Protein AF-A0A5E4Q9X4-F1 (afdb_monomer_lite)

Organism: NCBI:txid189913

Foldseek 3Di:
DDDPDDDDPPDPDDPDDDPPDPDDPPDDDDDQDPVNVVLVVVQVVVVVVCVVVVDPQWDWDQDVNDTDIDHDDDPPPCPPPPPPPPD

pLDDT: mean 74.33, std 16.99, range [39.59, 96.19]

Secondary structure (DSSP, 8-state):
-----PPPS--PPPSS----PPP-TT----PPPHHHHHHHHHHHHHHHHHHHTT--SEEEEEETTEEEEEE-------TTTTSTT--

Structure (mmCIF, N/CA/C/O backbone):
data_AF-A0A5E4Q9X4-F1
#
_entry.id   AF-A0A5E4Q9X4-F1
#
loop_
_atom_site.group_PDB
_atom_site.id
_atom_site.type_symbol
_atom_site.label_atom_id
_atom_site.label_alt_id
_atom_site.label_comp_id
_atom_site.label_asym_id
_atom_site.label_entity_id
_atom_site.label_seq_id
_atom_site.pdbx_PDB_ins_code
_atom_site.Cartn_x
_atom_site.Cartn_y
_atom_site.Cartn_z
_atom_site.occupancy
_atom_site.B_iso_or_equiv
_atom_site.auth_seq_id
_atom_site.auth_comp_id
_atom_site.auth_asym_id
_atom_site.auth_atom_id
_atom_site.pdbx_PDB_model_num
ATOM 1 N N . MET A 1 1 ? 32.336 -30.092 25.511 1.00 39.59 1 MET A N 1
ATOM 2 C CA . MET A 1 1 ? 32.976 -28.846 25.037 1.00 39.59 1 MET A CA 1
ATOM 3 C C . MET A 1 1 ? 31.970 -28.087 24.179 1.00 39.59 1 MET A C 1
ATOM 5 O O . MET A 1 1 ? 31.836 -28.390 23.003 1.00 39.59 1 MET A O 1
ATOM 9 N N . SER A 1 2 ? 31.180 -27.196 24.786 1.00 43.31 2 SER A N 1
ATOM 10 C C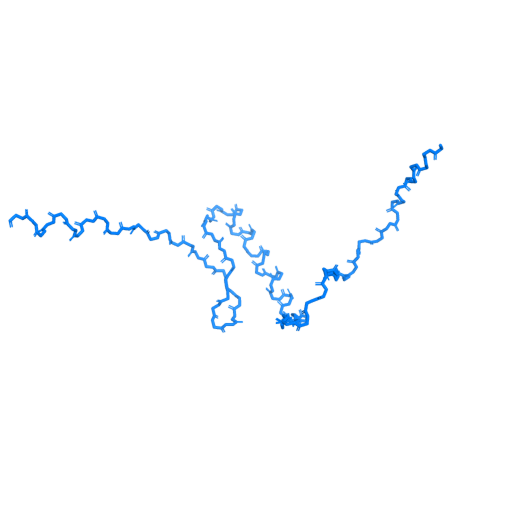A . SER A 1 2 ? 30.175 -26.388 24.076 1.00 43.31 2 SER A CA 1
ATOM 11 C C . SER A 1 2 ? 30.825 -25.084 23.617 1.00 43.31 2 SER A C 1
ATOM 13 O O . SER A 1 2 ? 31.143 -24.232 24.440 1.00 43.31 2 SER A O 1
ATOM 15 N N . THR A 1 3 ? 31.079 -24.941 22.317 1.00 46.03 3 THR A N 1
ATOM 16 C CA . THR A 1 3 ? 31.634 -23.715 21.731 1.00 46.03 3 THR A CA 1
ATOM 17 C C . THR A 1 3 ? 30.511 -22.740 21.384 1.00 46.03 3 THR A C 1
ATOM 19 O O . THR A 1 3 ? 30.007 -22.741 20.261 1.00 46.03 3 THR A O 1
ATOM 22 N N . THR A 1 4 ? 30.113 -21.889 22.328 1.00 54.47 4 THR A N 1
ATOM 23 C CA . THR A 1 4 ? 29.308 -20.693 22.036 1.00 54.47 4 THR A CA 1
ATOM 24 C C . THR A 1 4 ? 30.207 -19.648 21.385 1.00 54.47 4 THR A C 1
ATOM 26 O O . THR A 1 4 ? 30.939 -18.935 22.066 1.00 54.47 4 THR A O 1
ATOM 29 N N . LYS A 1 5 ? 30.198 -19.588 20.050 1.00 61.44 5 LYS A N 1
ATOM 30 C CA . LYS A 1 5 ? 30.878 -18.526 19.302 1.00 61.44 5 LYS A CA 1
ATOM 31 C C . LYS A 1 5 ? 30.058 -17.242 19.418 1.00 61.44 5 LYS A C 1
ATOM 33 O O . LYS A 1 5 ? 28.921 -17.187 18.957 1.00 61.44 5 LYS A O 1
ATOM 38 N N . THR A 1 6 ? 30.645 -16.236 20.053 1.00 55.41 6 THR A N 1
ATOM 39 C CA . THR A 1 6 ? 30.165 -14.856 20.113 1.00 55.41 6 THR A CA 1
ATOM 40 C C . THR A 1 6 ? 29.951 -14.343 18.689 1.00 55.41 6 THR A C 1
ATOM 42 O O . THR A 1 6 ? 30.874 -14.367 17.876 1.00 55.41 6 THR A O 1
ATOM 45 N N . ILE A 1 7 ? 28.723 -13.941 18.366 1.00 59.22 7 ILE A N 1
ATOM 46 C CA . ILE A 1 7 ? 28.377 -13.359 17.066 1.00 59.22 7 ILE A CA 1
ATOM 47 C C . ILE A 1 7 ? 29.126 -12.025 16.962 1.00 59.22 7 ILE A C 1
ATOM 49 O O . ILE A 1 7 ? 28.986 -11.167 17.832 1.00 59.22 7 ILE A O 1
ATOM 53 N N . THR A 1 8 ? 29.976 -11.881 15.949 1.00 60.91 8 THR A N 1
ATOM 54 C CA . THR A 1 8 ? 30.768 -10.670 15.719 1.00 60.91 8 THR A CA 1
ATOM 55 C C . THR A 1 8 ? 29.857 -9.468 15.416 1.00 60.91 8 THR A C 1
ATOM 57 O O . THR A 1 8 ? 28.901 -9.616 14.652 1.00 60.91 8 THR A O 1
ATOM 60 N N . PRO A 1 9 ? 30.140 -8.276 15.980 1.00 65.25 9 PRO A N 1
ATOM 61 C CA . PRO A 1 9 ? 29.326 -7.068 15.794 1.00 65.25 9 PRO A CA 1
ATOM 62 C C . PRO A 1 9 ? 29.461 -6.434 14.396 1.00 65.25 9 PRO A C 1
ATOM 64 O O . PRO A 1 9 ? 28.601 -5.654 14.003 1.00 65.25 9 PRO A O 1
ATOM 67 N N . ASP A 1 10 ? 30.479 -6.817 13.618 1.00 58.66 10 ASP A N 1
ATOM 68 C CA . ASP A 1 10 ? 30.744 -6.317 12.256 1.00 58.66 10 ASP A CA 1
ATOM 69 C C . ASP A 1 10 ? 29.979 -7.075 11.155 1.00 58.66 10 ASP A C 1
ATOM 71 O O . ASP A 1 10 ? 30.481 -7.274 10.048 1.00 58.66 10 ASP A O 1
ATOM 75 N N . CYS A 1 11 ? 28.763 -7.556 11.428 1.00 56.97 11 CYS A N 1
ATOM 76 C CA . CYS A 1 11 ? 27.928 -8.145 10.381 1.00 56.97 11 CYS A CA 1
ATOM 77 C C . CYS A 1 11 ? 27.087 -7.034 9.727 1.00 56.97 11 CYS A C 1
ATOM 79 O O . CYS A 1 11 ? 26.105 -6.594 10.336 1.00 56.97 11 CYS A O 1
ATOM 81 N N . PRO A 1 12 ? 27.430 -6.547 8.515 1.00 69.94 12 PRO A N 1
ATOM 82 C CA . PRO A 1 12 ? 26.583 -5.584 7.828 1.00 69.94 12 PRO A CA 1
ATOM 83 C C . PRO A 1 12 ? 25.203 -6.207 7.615 1.00 69.94 12 PRO A C 1
ATOM 85 O O . PRO A 1 12 ? 25.081 -7.360 7.194 1.00 69.94 12 PRO A O 1
ATOM 88 N N . SER A 1 13 ? 24.153 -5.437 7.912 1.00 58.59 13 SER A N 1
ATOM 89 C CA . SER A 1 13 ? 22.782 -5.880 7.664 1.00 58.59 13 SER A CA 1
ATOM 90 C C . SER A 1 13 ? 22.648 -6.292 6.192 1.00 58.59 13 SER A C 1
ATOM 92 O O . SER A 1 13 ? 23.089 -5.549 5.312 1.00 58.59 13 SER A O 1
ATOM 94 N N . PRO A 1 14 ? 22.085 -7.476 5.895 1.00 61.25 14 PRO A N 1
ATOM 95 C CA . PRO A 1 14 ? 22.086 -8.014 4.544 1.00 61.25 14 PRO A CA 1
ATOM 96 C C . PRO A 1 14 ? 21.368 -7.066 3.581 1.00 61.25 14 PRO A C 1
ATOM 98 O O . PRO A 1 14 ? 20.185 -6.774 3.746 1.00 61.25 14 PRO A O 1
ATOM 101 N N . ILE A 1 15 ? 22.097 -6.628 2.549 1.00 70.00 15 ILE A N 1
ATOM 102 C CA . ILE A 1 15 ? 21.633 -5.673 1.527 1.00 70.00 15 ILE A CA 1
ATOM 103 C C . ILE A 1 15 ? 20.416 -6.224 0.765 1.00 70.00 15 ILE A C 1
ATOM 105 O O . ILE A 1 15 ? 19.536 -5.470 0.367 1.00 70.00 15 ILE A O 1
ATOM 109 N N . ASN A 1 16 ? 20.330 -7.551 0.611 1.00 53.12 16 ASN A N 1
ATOM 110 C CA . ASN A 1 16 ? 19.208 -8.237 -0.024 1.00 53.12 16 ASN A CA 1
ATOM 111 C C . ASN A 1 16 ? 18.778 -9.451 0.808 1.00 53.12 16 ASN A C 1
ATOM 113 O O . ASN A 1 16 ? 19.508 -10.434 0.931 1.00 53.12 16 ASN A O 1
ATOM 117 N N . ILE A 1 17 ? 17.562 -9.407 1.355 1.00 56.19 17 ILE A N 1
ATOM 118 C CA . ILE A 1 17 ? 16.983 -10.523 2.111 1.00 56.19 17 ILE A CA 1
ATOM 119 C C . ILE A 1 17 ? 16.264 -11.460 1.135 1.00 56.19 17 ILE A C 1
ATOM 121 O O . ILE A 1 17 ? 15.091 -11.270 0.803 1.00 56.19 17 ILE A O 1
ATOM 125 N N . PHE A 1 18 ? 16.948 -12.515 0.697 1.00 62.81 18 PHE A N 1
ATOM 126 C CA . PHE A 1 18 ? 16.303 -13.623 -0.003 1.00 62.81 18 PHE A CA 1
ATOM 127 C C . PHE A 1 18 ? 15.692 -14.578 1.026 1.00 62.81 18 PHE A C 1
ATOM 129 O O . PHE A 1 18 ? 16.399 -15.262 1.763 1.00 62.81 18 PHE A O 1
ATOM 136 N N . ARG A 1 19 ? 14.355 -14.660 1.084 1.00 56.72 19 ARG A N 1
ATOM 137 C CA . ARG A 1 19 ? 13.680 -15.729 1.838 1.00 56.72 19 ARG A CA 1
ATOM 138 C C . ARG A 1 19 ? 13.887 -17.065 1.118 1.00 56.72 19 ARG A C 1
ATOM 140 O O . ARG A 1 19 ? 13.048 -17.473 0.315 1.00 56.72 19 ARG A O 1
ATOM 147 N N . VAL A 1 20 ? 14.967 -17.768 1.450 1.00 58.41 20 VAL A N 1
ATOM 148 C CA . VAL A 1 20 ? 15.192 -19.179 1.098 1.00 58.41 20 VAL A CA 1
ATOM 149 C C . VAL A 1 20 ? 14.311 -20.082 1.968 1.00 58.41 20 VAL A C 1
ATOM 151 O O . VAL A 1 20 ? 14.757 -20.777 2.871 1.00 58.41 20 VAL A O 1
ATOM 154 N N . GLY A 1 21 ? 12.999 -20.038 1.727 1.00 65.25 21 GLY A N 1
ATOM 155 C CA . GLY A 1 21 ? 12.125 -21.143 2.124 1.00 65.25 21 GLY A CA 1
ATOM 156 C C . GLY A 1 21 ? 12.344 -22.345 1.201 1.00 65.25 21 GLY A C 1
ATOM 157 O O . GLY A 1 21 ? 12.891 -22.183 0.112 1.00 65.25 21 GLY A O 1
ATOM 158 N N . LYS A 1 22 ? 11.858 -23.536 1.590 1.00 67.00 22 LYS A N 1
ATOM 159 C CA . LYS A 1 22 ? 11.821 -24.703 0.690 1.00 67.00 22 LYS A CA 1
ATOM 160 C C . LYS A 1 22 ? 11.185 -24.284 -0.642 1.00 67.00 22 LYS A C 1
ATOM 162 O O . LYS A 1 22 ? 10.032 -23.831 -0.662 1.00 67.00 22 LYS A O 1
ATOM 167 N N . TYR A 1 23 ? 11.964 -24.365 -1.720 1.00 65.88 23 TYR A N 1
ATOM 168 C CA . TYR A 1 23 ? 11.507 -24.057 -3.069 1.00 65.88 23 TYR A CA 1
ATOM 169 C C . TYR A 1 23 ? 10.330 -24.980 -3.405 1.00 65.88 23 TYR A C 1
ATOM 171 O O . TYR A 1 23 ? 10.387 -26.181 -3.153 1.00 65.88 23 TYR A O 1
ATOM 179 N N . LYS A 1 24 ? 9.227 -24.400 -3.886 1.00 74.88 24 LYS A N 1
ATOM 180 C CA . LYS A 1 24 ? 8.039 -25.141 -4.320 1.00 74.88 24 LYS A CA 1
ATOM 181 C C . LYS A 1 24 ? 7.863 -24.849 -5.810 1.00 74.88 24 LYS A C 1
ATOM 183 O O . LYS A 1 24 ? 7.526 -23.699 -6.101 1.00 74.88 24 LYS A O 1
ATOM 188 N N . PRO A 1 25 ? 8.103 -25.819 -6.711 1.00 73.44 25 PRO A N 1
ATOM 189 C CA . PRO A 1 25 ? 8.054 -25.582 -8.156 1.00 73.44 25 PRO A CA 1
ATOM 190 C C . PRO A 1 25 ? 6.651 -25.162 -8.618 1.00 73.44 25 PRO A C 1
ATOM 192 O O . PRO A 1 25 ? 6.522 -24.296 -9.474 1.00 73.44 25 PRO A O 1
ATOM 195 N N . ASP A 1 26 ? 5.603 -25.651 -7.950 1.00 80.25 26 ASP A N 1
ATOM 196 C CA . ASP A 1 26 ? 4.201 -25.371 -8.303 1.00 80.25 26 ASP A CA 1
ATOM 197 C C . ASP A 1 26 ? 3.722 -23.969 -7.893 1.00 80.25 26 ASP A C 1
ATOM 199 O O . ASP A 1 26 ? 2.570 -23.596 -8.112 1.00 80.25 26 ASP A O 1
ATOM 203 N N . LYS A 1 27 ? 4.575 -23.176 -7.231 1.00 73.75 27 LYS A N 1
ATOM 204 C CA . LYS A 1 27 ? 4.220 -21.833 -6.766 1.00 73.75 27 LYS A CA 1
ATOM 205 C C . LYS A 1 27 ? 4.944 -20.776 -7.580 1.00 73.75 27 LYS A C 1
ATOM 207 O O . LYS A 1 27 ? 6.080 -20.420 -7.271 1.00 73.75 27 LYS A O 1
ATOM 212 N N . ILE A 1 28 ? 4.227 -20.184 -8.531 1.00 71.44 28 ILE A N 1
ATOM 213 C CA . ILE A 1 28 ? 4.660 -18.962 -9.210 1.00 71.44 28 ILE A CA 1
ATOM 214 C C . ILE A 1 28 ? 4.730 -17.841 -8.168 1.00 71.44 28 ILE A C 1
ATOM 216 O O . ILE A 1 28 ? 3.725 -17.432 -7.583 1.00 71.44 28 ILE A O 1
ATOM 220 N N . ARG A 1 29 ? 5.943 -17.359 -7.895 1.00 67.62 29 ARG A N 1
ATOM 221 C CA . ARG A 1 29 ? 6.176 -16.195 -7.038 1.00 67.62 29 ARG A CA 1
ATOM 222 C C . ARG A 1 29 ? 6.500 -15.014 -7.932 1.00 67.62 29 ARG A C 1
ATOM 224 O O . ARG A 1 29 ? 7.532 -15.010 -8.592 1.00 67.62 29 ARG A O 1
ATOM 231 N N . HIS A 1 30 ? 5.650 -13.997 -7.918 1.00 67.62 30 HIS A N 1
ATOM 232 C CA . HIS A 1 30 ? 5.961 -12.746 -8.597 1.00 67.62 30 HIS A CA 1
ATOM 233 C C . HIS A 1 30 ? 7.153 -12.083 -7.899 1.00 67.62 30 HIS A C 1
ATOM 235 O O . HIS A 1 30 ? 7.058 -11.684 -6.733 1.00 67.62 30 HIS A O 1
ATOM 241 N N . MET A 1 31 ? 8.285 -11.993 -8.598 1.00 69.88 31 MET A N 1
ATOM 242 C CA . MET 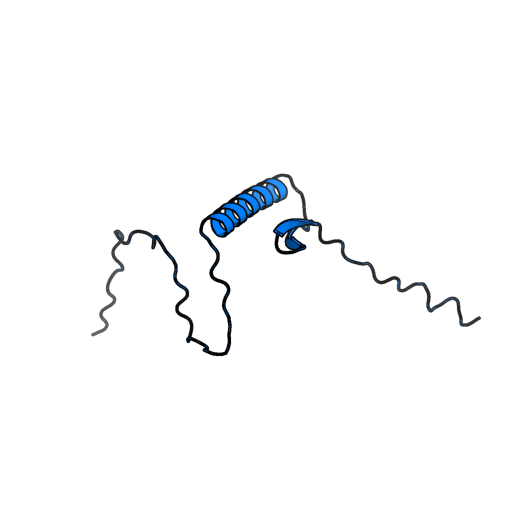A 1 31 ? 9.404 -11.183 -8.136 1.00 69.88 31 MET A CA 1
ATOM 243 C C . MET A 1 31 ? 8.997 -9.716 -8.225 1.00 69.88 31 MET A C 1
ATOM 245 O O . MET A 1 31 ? 8.598 -9.236 -9.284 1.00 69.88 31 MET A O 1
ATOM 249 N N . LYS A 1 32 ? 9.058 -9.008 -7.094 1.00 73.50 32 LYS A N 1
ATOM 250 C CA . LYS A 1 32 ? 8.779 -7.573 -7.071 1.00 73.50 32 LYS A CA 1
ATOM 251 C C . LYS A 1 32 ? 9.932 -6.841 -7.740 1.00 73.50 32 LYS A C 1
ATOM 253 O O . LYS A 1 32 ? 11.073 -6.993 -7.299 1.00 73.50 32 LYS A O 1
ATOM 258 N N . THR A 1 33 ? 9.629 -6.031 -8.747 1.00 82.38 33 THR A N 1
ATOM 259 C CA . THR A 1 33 ? 10.633 -5.166 -9.376 1.00 82.38 33 THR A CA 1
ATOM 260 C C . THR A 1 33 ? 11.148 -4.133 -8.363 1.00 82.38 33 THR A C 1
ATOM 262 O O . THR A 1 33 ? 10.420 -3.799 -7.421 1.00 82.38 33 THR A O 1
ATOM 265 N N . PRO A 1 34 ? 12.364 -3.583 -8.532 1.00 83.69 34 PRO A N 1
ATOM 266 C CA . PRO A 1 34 ? 12.886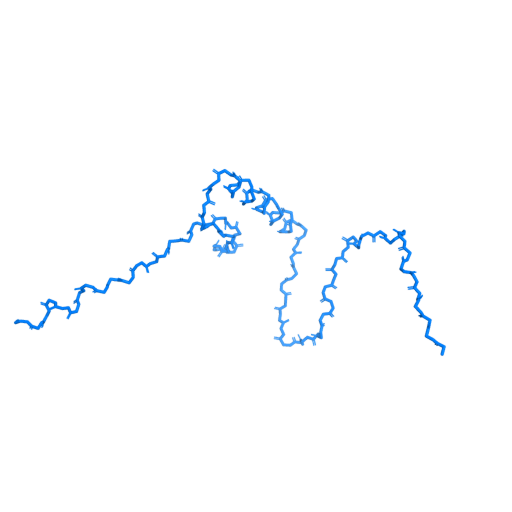 -2.545 -7.637 1.00 83.69 34 PRO A CA 1
ATOM 267 C C . PRO A 1 34 ? 11.922 -1.360 -7.468 1.00 83.69 34 PRO A C 1
ATOM 269 O O . PRO A 1 34 ? 11.674 -0.906 -6.354 1.00 83.69 34 PRO A O 1
ATOM 272 N N . TYR A 1 35 ? 11.273 -0.938 -8.557 1.00 84.69 35 TYR A N 1
ATOM 273 C CA . TYR A 1 35 ? 10.241 0.100 -8.532 1.00 84.69 35 TYR A CA 1
ATOM 274 C C . TYR A 1 35 ? 9.053 -0.262 -7.627 1.00 84.69 35 TYR A C 1
ATOM 276 O O . TYR A 1 35 ? 8.619 0.541 -6.803 1.00 84.69 35 TYR A O 1
ATOM 284 N N . GLN A 1 36 ? 8.543 -1.493 -7.732 1.00 82.94 36 GLN A N 1
ATOM 285 C CA . GLN A 1 36 ? 7.442 -1.965 -6.888 1.00 82.94 36 GLN A CA 1
ATOM 286 C C . GLN A 1 36 ? 7.842 -2.061 -5.411 1.00 82.94 36 GLN A C 1
ATOM 288 O O . GLN A 1 36 ? 6.990 -1.891 -4.537 1.00 82.94 36 GLN A O 1
ATOM 293 N N . GLN A 1 37 ? 9.114 -2.343 -5.118 1.00 86.38 37 GLN A N 1
ATOM 294 C CA . GLN A 1 37 ? 9.634 -2.335 -3.751 1.00 86.38 37 GLN A CA 1
ATOM 295 C C . GLN A 1 37 ? 9.686 -0.913 -3.187 1.00 86.38 37 GLN A C 1
ATOM 297 O O . GLN A 1 37 ? 9.154 -0.692 -2.102 1.00 86.38 37 GLN A O 1
ATOM 302 N N . ALA A 1 38 ? 10.227 0.047 -3.945 1.00 87.62 38 ALA A N 1
ATOM 303 C CA . ALA A 1 38 ? 10.280 1.455 -3.549 1.00 87.62 38 ALA A CA 1
ATOM 304 C C . ALA A 1 38 ? 8.876 2.041 -3.322 1.00 87.62 38 ALA A C 1
ATOM 306 O O . ALA A 1 38 ? 8.599 2.619 -2.276 1.00 87.62 38 ALA A O 1
ATOM 307 N N . GLN A 1 39 ? 7.945 1.796 -4.250 1.00 89.50 39 GLN A N 1
ATOM 308 C CA . GLN A 1 39 ? 6.532 2.168 -4.100 1.00 89.50 39 GLN A CA 1
ATOM 309 C C . GLN A 1 39 ? 5.925 1.614 -2.804 1.00 89.50 39 GLN A C 1
ATOM 311 O O . GLN A 1 39 ? 5.233 2.321 -2.074 1.00 89.50 39 GLN A O 1
ATOM 316 N N . PHE A 1 40 ? 6.189 0.342 -2.499 1.00 89.00 40 PHE A N 1
ATOM 317 C CA . PHE A 1 40 ? 5.668 -0.289 -1.291 1.00 89.00 40 PHE A CA 1
ATOM 318 C C . PHE A 1 40 ? 6.295 0.278 -0.011 1.00 89.00 40 PHE A C 1
ATOM 320 O O . PHE A 1 40 ? 5.610 0.367 1.005 1.00 89.00 40 PHE A O 1
ATOM 327 N N . GLN A 1 41 ? 7.570 0.664 -0.058 1.00 91.00 41 GLN A N 1
ATOM 328 C CA . GLN A 1 41 ? 8.262 1.301 1.058 1.00 91.00 41 GLN A CA 1
ATOM 329 C C . GLN A 1 41 ? 7.684 2.693 1.350 1.00 91.00 41 GLN A C 1
ATOM 331 O O . GLN A 1 41 ? 7.301 2.957 2.487 1.00 91.00 41 GLN A O 1
ATOM 336 N N . ASN A 1 42 ? 7.463 3.511 0.318 1.00 93.94 42 ASN A N 1
ATOM 337 C CA . ASN A 1 42 ? 6.821 4.823 0.460 1.00 93.94 42 ASN A CA 1
ATOM 338 C C . ASN A 1 42 ? 5.425 4.712 1.098 1.00 93.94 42 ASN A C 1
ATOM 340 O O . ASN A 1 42 ? 5.075 5.477 1.995 1.00 93.94 42 ASN A O 1
ATOM 344 N N . LEU A 1 43 ? 4.634 3.715 0.681 1.00 94.50 43 LEU A N 1
ATOM 345 C CA . LEU A 1 43 ? 3.305 3.468 1.252 1.00 94.50 43 LEU A CA 1
ATOM 346 C C . LEU A 1 43 ? 3.361 3.037 2.721 1.00 94.50 43 LEU A C 1
ATOM 348 O O . LEU A 1 43 ? 2.440 3.341 3.473 1.00 94.50 43 LEU A O 1
ATOM 352 N N . LYS A 1 44 ? 4.411 2.327 3.149 1.00 93.75 44 LYS A N 1
ATOM 353 C CA . LYS A 1 44 ? 4.594 1.984 4.566 1.00 93.75 44 LYS A CA 1
ATOM 354 C C . LYS A 1 44 ? 4.887 3.215 5.410 1.00 93.75 44 LYS A C 1
ATOM 356 O O . LYS A 1 44 ? 4.309 3.353 6.479 1.00 93.75 44 LYS A O 1
ATOM 361 N N . GLU A 1 45 ? 5.762 4.091 4.933 1.00 95.69 45 GLU A N 1
ATOM 362 C CA . GLU A 1 45 ? 6.112 5.330 5.634 1.00 95.69 45 GLU A CA 1
ATOM 363 C C . GLU A 1 45 ? 4.912 6.273 5.721 1.00 95.69 45 GLU A C 1
ATOM 365 O O . GLU A 1 45 ? 4.666 6.902 6.746 1.00 95.69 45 GLU A O 1
ATOM 370 N N . GLU A 1 46 ? 4.115 6.356 4.658 1.00 95.44 46 GLU A N 1
ATOM 371 C CA . GLU A 1 46 ? 2.855 7.092 4.686 1.00 95.44 46 GLU A CA 1
ATOM 372 C C . GLU A 1 46 ? 1.835 6.469 5.648 1.00 95.44 46 GLU A C 1
ATOM 374 O O . GLU A 1 46 ? 1.212 7.192 6.421 1.00 95.44 46 GLU A O 1
ATOM 379 N N . LEU A 1 47 ? 1.690 5.140 5.647 1.00 94.25 47 LEU A N 1
ATOM 380 C CA . LEU A 1 47 ? 0.810 4.439 6.583 1.00 94.25 47 LEU A CA 1
ATOM 381 C C . LEU A 1 47 ? 1.211 4.723 8.036 1.00 94.25 47 LEU A C 1
ATOM 383 O O . LEU A 1 47 ? 0.349 5.038 8.850 1.00 94.25 47 LEU A O 1
ATOM 387 N N . GLN A 1 48 ? 2.507 4.651 8.340 1.00 94.00 48 GLN A N 1
ATOM 388 C CA . GLN A 1 48 ? 3.047 4.916 9.670 1.00 94.00 48 GLN A CA 1
ATOM 389 C C . GLN A 1 48 ? 2.751 6.353 10.119 1.00 94.00 48 GLN A C 1
ATOM 391 O O . GLN A 1 48 ? 2.214 6.554 11.203 1.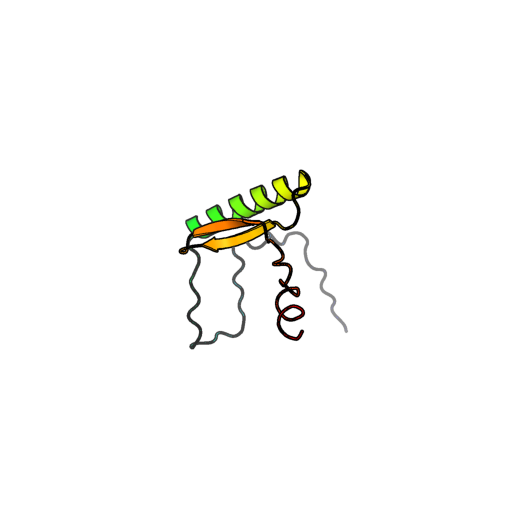00 94.00 48 GLN A O 1
ATOM 396 N N . ARG A 1 49 ? 2.984 7.344 9.246 1.00 96.19 49 ARG A N 1
ATOM 397 C CA . ARG A 1 49 ? 2.650 8.751 9.527 1.00 96.19 49 ARG A CA 1
ATOM 398 C C . ARG A 1 49 ? 1.163 8.964 9.817 1.00 96.19 49 ARG A C 1
ATOM 400 O O . ARG A 1 49 ? 0.809 9.763 10.677 1.00 96.19 49 ARG A O 1
ATOM 407 N N . ARG A 1 50 ? 0.276 8.263 9.104 1.00 94.69 50 ARG A N 1
ATOM 408 C CA . ARG A 1 50 ? -1.175 8.345 9.345 1.00 94.69 50 ARG A CA 1
ATOM 409 C C . ARG A 1 50 ? -1.572 7.707 10.676 1.00 94.69 50 ARG A C 1
ATOM 411 O O . ARG A 1 50 ? -2.399 8.272 11.384 1.00 94.69 50 ARG A O 1
ATOM 418 N N . ILE A 1 51 ? -0.946 6.586 11.040 1.00 93.62 51 ILE A N 1
ATOM 419 C CA . ILE A 1 51 ? -1.139 5.945 12.349 1.00 93.62 51 ILE A CA 1
ATOM 420 C C . ILE A 1 51 ? -0.691 6.889 13.472 1.00 93.62 51 ILE A C 1
ATOM 422 O O . ILE A 1 51 ? -1.423 7.073 14.437 1.00 93.62 51 ILE A O 1
ATOM 426 N N . GLU A 1 52 ? 0.460 7.548 13.325 1.00 95.00 52 GLU A N 1
ATOM 427 C CA . GLU A 1 52 ? 0.961 8.537 14.294 1.00 95.00 52 GLU A CA 1
ATOM 428 C C . GLU A 1 52 ? 0.041 9.757 14.429 1.00 95.00 52 GLU A C 1
ATOM 430 O O . GLU A 1 52 ? -0.083 10.329 15.509 1.00 95.00 52 GLU A O 1
ATOM 435 N N . LYS A 1 53 ? -0.664 10.124 13.354 1.00 95.62 53 LYS A N 1
ATOM 436 C CA . LYS A 1 53 ? -1.700 11.165 13.366 1.00 95.62 53 LYS A CA 1
ATOM 437 C C . LYS A 1 53 ? -2.997 10.726 14.071 1.00 95.62 53 LYS A C 1
ATOM 439 O O . LYS A 1 53 ? -3.865 11.562 14.308 1.00 95.62 53 LYS A O 1
ATOM 444 N N . GLY A 1 54 ? -3.142 9.440 14.398 1.00 93.31 54 GLY A N 1
ATOM 445 C CA . GLY A 1 54 ? -4.333 8.867 15.030 1.00 93.31 54 GLY A CA 1
ATOM 446 C C . GLY A 1 54 ? -5.361 8.291 14.052 1.00 93.31 54 GLY A C 1
ATOM 447 O O . GLY A 1 54 ? -6.496 8.033 14.446 1.00 93.31 54 GLY A O 1
ATOM 448 N N . GLU A 1 55 ? -5.010 8.087 12.775 1.00 91.62 55 GLU A N 1
ATOM 449 C CA . GLU A 1 55 ? -5.880 7.361 11.843 1.00 91.62 55 GLU A CA 1
ATOM 450 C C . GLU A 1 55 ? -5.793 5.848 12.107 1.00 91.62 55 GLU A C 1
ATOM 452 O O . GLU A 1 55 ? -4.771 5.205 11.857 1.00 91.62 55 GLU A O 1
ATOM 457 N N . GLU A 1 56 ? -6.888 5.259 12.582 1.00 88.62 56 GLU A N 1
ATOM 458 C CA . GLU A 1 56 ? -6.995 3.818 12.818 1.00 88.62 56 GLU A CA 1
ATOM 459 C C . GLU A 1 56 ? -7.602 3.069 11.617 1.00 88.62 56 GLU A C 1
ATOM 461 O O . GLU A 1 56 ? -8.190 3.650 10.704 1.00 88.62 56 GLU A O 1
ATOM 466 N N . ASN A 1 57 ? -7.501 1.735 11.626 1.00 90.56 57 ASN A N 1
ATOM 467 C CA . ASN A 1 57 ? -8.109 0.840 10.628 1.00 90.56 57 ASN A CA 1
ATOM 468 C C . ASN A 1 57 ? -7.576 0.997 9.193 1.00 90.56 57 ASN A C 1
ATOM 470 O O . ASN A 1 57 ? -8.254 0.637 8.230 1.00 90.56 57 ASN A O 1
ATOM 474 N N . LEU A 1 58 ? -6.350 1.486 9.022 1.00 92.56 58 LEU A N 1
ATOM 475 C CA . LEU A 1 58 ? -5.701 1.580 7.718 1.00 92.56 58 LEU A CA 1
ATOM 476 C C . LEU A 1 58 ? -4.930 0.300 7.371 1.00 92.56 58 LEU A C 1
ATOM 478 O O . LEU A 1 58 ? -4.273 -0.313 8.212 1.00 92.56 58 LEU A O 1
ATOM 482 N N . ARG A 1 59 ? -4.957 -0.099 6.097 1.00 93.19 59 ARG A N 1
ATOM 483 C CA . ARG A 1 59 ? -4.138 -1.205 5.583 1.00 93.19 59 ARG A CA 1
ATOM 484 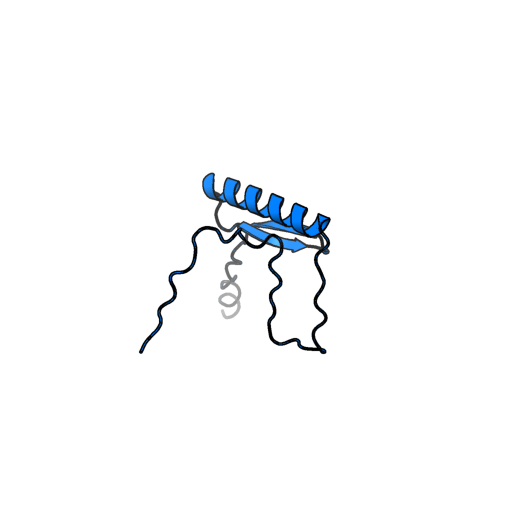C C . ARG A 1 59 ? -3.770 -0.988 4.123 1.00 93.19 59 ARG A C 1
ATOM 486 O O . ARG A 1 59 ? -4.573 -0.504 3.334 1.00 93.19 59 ARG A O 1
ATOM 493 N N . ILE A 1 60 ? -2.576 -1.425 3.730 1.00 92.62 60 ILE A N 1
ATOM 494 C CA . ILE A 1 60 ? -2.181 -1.467 2.317 1.00 92.62 60 ILE A CA 1
ATOM 495 C C . ILE A 1 60 ? -2.834 -2.682 1.641 1.00 92.62 60 ILE A C 1
ATOM 497 O O . ILE A 1 60 ? -2.644 -3.825 2.071 1.00 92.62 60 ILE A O 1
ATOM 501 N N . ARG A 1 61 ? -3.579 -2.449 0.557 1.00 90.69 61 ARG A N 1
ATOM 502 C CA . ARG A 1 61 ? -4.199 -3.482 -0.285 1.00 90.69 61 ARG A CA 1
ATOM 503 C C . ARG A 1 61 ? -3.906 -3.211 -1.758 1.00 90.69 61 ARG A C 1
ATOM 505 O O . ARG A 1 61 ? -3.779 -2.068 -2.178 1.00 90.69 61 ARG A O 1
ATOM 512 N N . TYR A 1 62 ? -3.825 -4.272 -2.553 1.00 88.88 62 TYR A N 1
ATOM 513 C CA . TYR A 1 62 ? -3.732 -4.151 -4.005 1.00 88.88 62 TYR A CA 1
ATOM 514 C C . TYR A 1 62 ? -5.136 -3.995 -4.597 1.00 88.88 62 TYR A C 1
ATOM 516 O O . TYR A 1 62 ? -5.986 -4.868 -4.419 1.00 88.88 62 TYR A O 1
ATOM 524 N N . ILE A 1 63 ? -5.374 -2.885 -5.295 1.00 88.94 63 ILE A N 1
ATOM 525 C CA . ILE A 1 63 ? -6.606 -2.606 -6.039 1.00 88.94 63 ILE A CA 1
ATOM 526 C C . ILE A 1 63 ? -6.216 -2.465 -7.503 1.00 88.94 63 ILE A C 1
ATOM 528 O O . ILE A 1 63 ? -5.431 -1.583 -7.841 1.00 88.94 63 ILE A O 1
ATOM 532 N N . LYS A 1 64 ? -6.750 -3.337 -8.368 1.00 88.31 64 LYS A N 1
ATOM 533 C CA . LYS A 1 64 ? -6.379 -3.388 -9.795 1.00 88.31 64 LYS A CA 1
ATOM 534 C C . LYS A 1 64 ? -4.850 -3.454 -9.989 1.00 88.31 64 LYS A C 1
ATOM 536 O O . LYS A 1 64 ? -4.286 -2.695 -10.764 1.00 88.31 64 LYS A O 1
ATOM 541 N N . ASN A 1 65 ? -4.179 -4.319 -9.223 1.00 82.50 65 ASN A N 1
ATOM 542 C CA . ASN A 1 65 ? -2.715 -4.493 -9.195 1.00 82.50 65 ASN A CA 1
ATOM 543 C C . ASN A 1 65 ? -1.890 -3.278 -8.729 1.00 82.50 65 ASN A C 1
ATOM 545 O O . ASN A 1 65 ? -0.664 -3.351 -8.713 1.00 82.50 65 ASN A O 1
ATOM 549 N N . VAL A 1 66 ? -2.532 -2.204 -8.264 1.00 85.88 66 VAL A N 1
ATOM 550 C CA . VAL A 1 66 ? -1.855 -1.031 -7.700 1.00 85.88 66 VAL A CA 1
ATOM 551 C C . VAL A 1 66 ? -1.962 -1.069 -6.172 1.00 85.88 66 VAL A C 1
ATOM 553 O O . VAL A 1 66 ? -3.078 -1.182 -5.652 1.00 85.88 66 VAL A O 1
ATOM 556 N N . PRO A 1 67 ? -0.844 -1.005 -5.428 1.00 91.56 67 PRO A N 1
ATOM 557 C CA . PRO A 1 67 ? -0.887 -0.949 -3.973 1.00 91.56 67 PRO A CA 1
ATOM 558 C C . PRO A 1 67 ? -1.427 0.413 -3.516 1.00 91.56 67 PRO A C 1
ATOM 560 O O . PRO A 1 67 ? -0.973 1.455 -3.979 1.00 91.56 67 PRO A O 1
ATOM 563 N N . LYS A 1 68 ? -2.417 0.405 -2.621 1.00 93.69 68 LYS A N 1
ATOM 564 C CA . LYS A 1 68 ? -3.054 1.607 -2.068 1.00 93.69 68 LYS A CA 1
ATOM 565 C C . LYS A 1 68 ? -3.340 1.427 -0.580 1.00 93.69 68 LYS A C 1
ATOM 567 O O . LYS A 1 68 ? -3.662 0.319 -0.148 1.00 93.69 68 LYS A O 1
ATOM 572 N N . ILE A 1 69 ? -3.248 2.508 0.191 1.00 93.81 69 ILE A N 1
ATOM 573 C CA . ILE A 1 69 ? -3.732 2.543 1.576 1.00 93.81 69 ILE A CA 1
ATOM 574 C C . ILE A 1 69 ? -5.256 2.662 1.530 1.00 93.81 69 ILE A C 1
ATOM 576 O O . ILE A 1 69 ? -5.792 3.527 0.840 1.00 93.81 69 ILE A O 1
ATOM 580 N N . ILE A 1 70 ? -5.945 1.772 2.235 1.00 93.19 70 ILE A N 1
ATOM 581 C CA . ILE A 1 70 ? -7.400 1.783 2.367 1.00 93.19 70 ILE A CA 1
ATOM 582 C C . ILE A 1 70 ? -7.808 1.762 3.831 1.00 93.19 70 ILE A C 1
ATOM 584 O O . ILE A 1 70 ? -7.131 1.151 4.658 1.00 93.19 70 ILE A O 1
ATOM 588 N N . THR A 1 71 ? -8.955 2.365 4.117 1.00 92.50 71 THR A N 1
ATOM 589 C CA . THR A 1 71 ? -9.634 2.243 5.405 1.00 92.50 71 THR A CA 1
ATOM 590 C C . THR A 1 71 ? -10.479 0.975 5.411 1.00 92.50 71 THR A C 1
ATOM 592 O O . THR A 1 71 ? -11.233 0.695 4.475 1.00 92.50 71 THR A O 1
ATOM 595 N N . ILE A 1 72 ? -10.336 0.172 6.456 1.00 88.94 72 ILE A N 1
ATOM 596 C CA . ILE A 1 72 ? -11.142 -1.019 6.681 1.00 88.94 72 ILE A CA 1
ATOM 597 C C . ILE A 1 72 ? -12.433 -0.566 7.361 1.00 88.94 72 ILE A C 1
ATOM 599 O O . ILE A 1 72 ? -12.447 -0.266 8.550 1.00 88.94 72 ILE A O 1
ATOM 603 N N . HIS A 1 73 ? -13.533 -0.534 6.614 1.00 79.56 73 HIS A N 1
ATOM 604 C CA . HIS A 1 73 ? -14.859 -0.422 7.214 1.00 79.56 73 HIS A CA 1
ATOM 605 C C . HIS A 1 73 ? -15.291 -1.811 7.690 1.00 79.56 73 HIS A C 1
ATOM 607 O O . HIS A 1 73 ? -15.429 -2.734 6.880 1.00 79.56 73 HIS A O 1
ATOM 613 N N . SER A 1 74 ? -15.505 -1.983 8.995 1.00 64.62 74 SER A N 1
ATOM 614 C CA . SER A 1 74 ? -16.229 -3.143 9.502 1.00 64.62 74 SER A CA 1
ATOM 615 C C . SER A 1 74 ? -17.656 -3.057 8.958 1.00 64.62 74 SER A C 1
ATOM 617 O O . SER A 1 74 ? -18.428 -2.171 9.319 1.00 64.62 74 SER A O 1
ATOM 619 N N . LYS A 1 75 ? -18.017 -3.945 8.025 1.00 64.06 75 LYS A N 1
ATOM 620 C CA . LYS A 1 75 ? -19.425 -4.128 7.666 1.00 64.06 75 LYS A CA 1
ATOM 621 C C . LYS A 1 75 ? -20.133 -4.587 8.942 1.00 64.06 75 LYS A C 1
ATOM 623 O O . LYS A 1 75 ? -20.004 -5.752 9.309 1.00 64.06 75 LYS A O 1
ATOM 628 N N . LYS A 1 76 ? -20.845 -3.689 9.633 1.00 55.56 76 LYS A N 1
ATOM 629 C CA . LYS A 1 76 ? -21.881 -4.113 10.577 1.00 55.56 76 LYS A CA 1
ATOM 630 C C . LYS A 1 76 ? -22.852 -4.963 9.763 1.00 55.56 76 LYS A C 1
ATOM 632 O O . LYS A 1 76 ? -23.404 -4.492 8.771 1.00 55.56 76 LYS A O 1
ATOM 637 N N . ILE A 1 77 ? -22.964 -6.234 10.128 1.00 54.78 77 ILE A N 1
ATOM 638 C CA . ILE A 1 77 ? -23.973 -7.151 9.608 1.00 54.78 77 ILE A CA 1
ATOM 639 C C . ILE A 1 77 ? -25.321 -6.440 9.791 1.00 54.78 77 ILE A C 1
ATOM 641 O O . ILE A 1 77 ? -25.631 -5.997 10.895 1.00 54.78 77 ILE A O 1
ATOM 645 N N . HIS A 1 78 ? -26.087 -6.244 8.715 1.00 47.91 78 HIS A N 1
ATOM 646 C CA . HIS A 1 78 ? -27.486 -5.824 8.820 1.00 47.91 78 HIS A CA 1
ATOM 647 C C . HIS A 1 78 ? -28.281 -6.995 9.412 1.00 47.91 78 HIS A C 1
ATOM 649 O O . HIS A 1 78 ? -28.942 -7.747 8.708 1.00 47.91 78 HIS A O 1
ATOM 655 N N . GLU A 1 79 ? -28.176 -7.173 10.724 1.00 51.50 79 GLU A N 1
ATOM 656 C CA . GLU A 1 79 ? -28.925 -8.152 11.514 1.00 51.50 79 GLU A CA 1
ATOM 657 C C . GLU A 1 79 ? -30.301 -7.593 11.919 1.00 51.50 79 GLU A C 1
ATOM 659 O O . GLU A 1 79 ? -30.760 -7.792 13.036 1.00 51.50 79 GLU A O 1
ATOM 664 N N . ILE A 1 80 ? -30.954 -6.829 11.033 1.00 54.78 80 ILE A N 1
ATOM 665 C CA . ILE A 1 80 ? -32.253 -6.197 11.334 1.00 54.78 80 ILE A CA 1
ATOM 666 C C . ILE A 1 80 ? -33.357 -6.630 10.350 1.00 54.78 80 ILE A C 1
ATOM 668 O O . ILE A 1 80 ? -34.529 -6.597 10.702 1.00 54.78 80 ILE A O 1
ATOM 672 N N . ASP A 1 81 ? -33.035 -7.178 9.173 1.00 48.78 81 ASP A N 1
ATOM 673 C CA . ASP A 1 81 ? -34.050 -7.417 8.124 1.00 48.78 81 ASP A CA 1
ATOM 674 C C . ASP A 1 81 ? -34.749 -8.797 8.151 1.00 48.78 81 ASP A C 1
ATOM 676 O O . ASP A 1 81 ? -35.558 -9.112 7.276 1.00 48.78 81 ASP A O 1
ATOM 680 N N . LEU A 1 82 ? -34.475 -9.643 9.154 1.00 54.22 82 LEU A N 1
ATOM 681 C CA . LEU A 1 82 ? -35.134 -10.956 9.311 1.00 54.22 82 LEU A CA 1
ATOM 682 C C . LEU A 1 82 ? -36.198 -11.001 10.419 1.00 54.22 82 LEU A C 1
ATOM 684 O O . LEU A 1 82 ? -36.931 -11.987 10.501 1.00 54.22 82 LEU A O 1
ATOM 688 N N . GLN A 1 83 ? -36.331 -9.953 11.239 1.00 54.28 83 GLN A N 1
ATOM 689 C CA . GLN A 1 83 ? -37.346 -9.901 12.302 1.00 54.28 83 GLN A CA 1
ATOM 690 C C . GLN A 1 83 ? -38.684 -9.301 11.835 1.00 54.28 83 GLN A C 1
ATOM 692 O O . GLN A 1 83 ? -39.713 -9.569 12.444 1.00 54.28 83 GLN A O 1
ATOM 697 N N . THR A 1 84 ? -38.720 -8.580 10.710 1.00 55.06 84 THR A N 1
ATOM 698 C CA . THR A 1 84 ? -39.931 -7.871 10.239 1.00 55.06 84 THR A CA 1
ATOM 699 C C . THR A 1 84 ? -40.794 -8.676 9.252 1.00 55.06 84 THR A C 1
ATOM 701 O O . THR A 1 84 ? -41.797 -8.171 8.764 1.00 55.06 84 THR A O 1
ATOM 704 N N . ARG A 1 85 ? -40.443 -9.936 8.941 1.00 52.31 85 ARG A N 1
ATOM 705 C CA . ARG A 1 85 ? -41.202 -10.805 8.006 1.00 52.31 85 ARG A CA 1
ATOM 706 C C . ARG A 1 85 ? -41.999 -11.934 8.678 1.00 52.31 85 ARG A C 1
ATOM 708 O O . ARG A 1 85 ? -42.456 -12.840 7.986 1.00 52.31 85 ARG A O 1
ATOM 715 N N . ARG A 1 86 ? -42.135 -11.922 10.008 1.00 51.28 86 ARG A N 1
ATOM 716 C CA . ARG A 1 86 ? -42.907 -12.922 10.776 1.00 51.28 86 ARG A CA 1
ATOM 717 C C . ARG A 1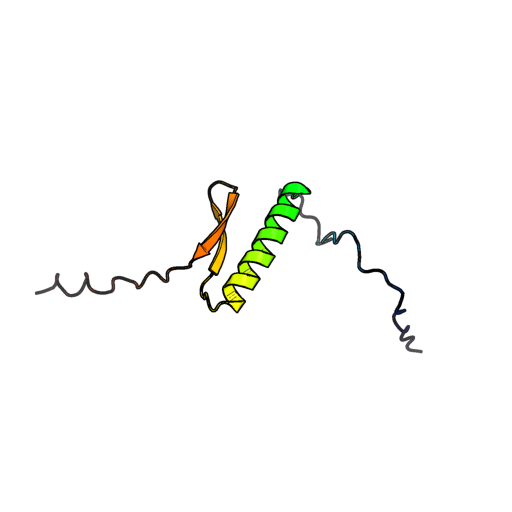 86 ? -43.923 -12.288 11.734 1.00 51.28 86 ARG A C 1
ATOM 719 O O . ARG A 1 86 ? -44.007 -12.714 12.880 1.00 51.28 86 ARG A O 1
ATOM 726 N N . ASN A 1 87 ? -44.676 -11.301 11.258 1.00 43.97 87 ASN A N 1
ATOM 727 C CA . ASN A 1 87 ? -45.956 -10.923 11.859 1.00 43.97 87 ASN A CA 1
ATOM 728 C C . ASN A 1 87 ? -47.050 -11.075 10.811 1.00 43.97 87 ASN A C 1
ATOM 730 O O . ASN A 1 87 ? -46.798 -10.635 9.666 1.00 43.97 87 ASN A O 1
#

Sequence (87 aa):
MSTTKTITPDCPSPINIFRVGKYKPDKIRHMKTPYQQAQFQNLKEELQRRIEKGEENLRIRYIKNVPKIITIHSKKIHEIDLQTRRN

Radius of gyration: 23.04 Å; chains: 1; bounding box: 79×40×35 Å